Protein AF-A0A2I0U356-F1 (afdb_monomer_lite)

pLDDT: mean 78.55, std 21.88, range [31.77, 98.81]

InterPro domains:
  IPR001841 Zinc finger, RING-type [PF13639] (22-44)
  IPR013083 Zinc finger, RING/FYVE/PHD-type [G3DSA:3.30.40.10] (3-140)
  IPR039209 ORC ubiquitin ligase 1 [PTHR14609] (13-171)

Foldseek 3Di:
DDPDPPPPPPPPLAFWWAFPVGDIDRPVVVVVVCVPAQADPPPRHGADPVGHTGTDPPDPNPPDPPDDPVRVVVVVVVVVVVVVVVVVVVVVVVVVVVVVVVVVVVVVVVVVVVVVDPPVVPPPPDDDDDDDDDDDDDDDPDQDVVNVVVVVVVVVVVVVVVVVVVVVVVVVVVVVVVVPD

Radius of gyration: 41.15 Å; chains: 1; bounding box: 82×73×87 Å

Sequence (181 aa):
MLLGNMHGSTVQVRHPVICVNNHVFCSICIEVWLKNNNQCPACRIPITPENPCKEIIGGTSESDPIFSPTVRKHLRKTRLELLHKEYEDEIESLQKEVEDLRGKNLSLQTQLKSLLDPTASVLSCQNEETSQSANEAGTSGPETPEEWSKKLKAANEMYEKVMDNVEKLKELSNVYGFRKQ

Organism: NCBI:txid1758121

Structure (mmCIF, N/CA/C/O backbone):
data_AF-A0A2I0U356-F1
#
_entry.id   AF-A0A2I0U356-F1
#
loop_
_atom_site.group_PDB
_atom_site.id
_atom_site.type_symbol
_atom_site.label_atom_id
_atom_site.label_alt_id
_atom_site.label_comp_id
_atom_site.label_asym_id
_atom_site.label_entity_id
_atom_site.label_seq_id
_atom_site.pdbx_PDB_ins_code
_atom_site.Cartn_x
_atom_site.Cartn_y
_atom_site.Cartn_z
_atom_site.occupancy
_atom_site.B_iso_or_equiv
_atom_site.auth_seq_id
_atom_site.auth_comp_id
_atom_site.auth_asym_id
_atom_site.auth_atom_id
_atom_site.pdbx_PDB_model_num
ATOM 1 N N . MET A 1 1 ? 26.116 -37.363 9.204 1.00 35.34 1 MET A N 1
ATOM 2 C CA . MET A 1 1 ? 25.499 -36.038 8.990 1.00 35.34 1 MET A CA 1
ATOM 3 C C . MET A 1 1 ? 26.217 -35.380 7.824 1.00 35.34 1 MET A C 1
ATOM 5 O O . MET A 1 1 ? 27.342 -34.939 7.995 1.00 35.34 1 MET A O 1
ATOM 9 N N . LEU A 1 2 ? 25.629 -35.411 6.629 1.00 36.72 2 LEU A N 1
ATOM 10 C CA . LEU A 1 2 ? 26.121 -34.660 5.474 1.00 36.72 2 LEU A CA 1
ATOM 11 C C . LEU A 1 2 ? 25.163 -33.486 5.289 1.00 36.72 2 LEU A C 1
ATOM 13 O O . LEU A 1 2 ? 24.061 -33.663 4.777 1.00 36.72 2 LEU A O 1
ATOM 17 N N . LEU A 1 3 ? 25.547 -32.311 5.786 1.00 38.00 3 LEU A N 1
ATOM 18 C CA . LEU A 1 3 ? 24.847 -31.071 5.471 1.00 38.00 3 LEU A CA 1
ATOM 19 C C . LEU A 1 3 ? 25.219 -30.701 4.033 1.00 38.00 3 LEU A C 1
ATOM 21 O O . LEU A 1 3 ? 26.301 -30.185 3.767 1.00 38.00 3 LEU A O 1
ATOM 25 N N . GLY A 1 4 ? 24.339 -31.055 3.099 1.00 36.62 4 GLY A N 1
ATOM 26 C CA . GLY A 1 4 ? 24.413 -30.609 1.716 1.00 36.62 4 GLY A CA 1
ATOM 27 C C . GLY A 1 4 ? 24.084 -29.122 1.644 1.00 36.62 4 GLY A C 1
ATOM 28 O O . GLY A 1 4 ? 22.970 -28.711 1.964 1.00 36.62 4 GLY A O 1
ATOM 29 N N . ASN A 1 5 ? 25.055 -28.319 1.216 1.00 40.81 5 ASN A N 1
ATOM 30 C CA . ASN A 1 5 ? 24.858 -26.906 0.923 1.00 40.81 5 ASN A CA 1
ATOM 31 C C . ASN A 1 5 ? 23.890 -26.760 -0.258 1.00 40.81 5 ASN A C 1
ATOM 33 O O . ASN A 1 5 ? 24.282 -26.902 -1.418 1.00 40.81 5 ASN A O 1
ATOM 37 N N . MET A 1 6 ? 22.631 -26.442 0.038 1.00 38.31 6 MET A N 1
ATOM 38 C CA . MET A 1 6 ? 21.659 -25.977 -0.946 1.00 38.31 6 MET A CA 1
ATOM 39 C C . MET A 1 6 ? 22.042 -24.562 -1.390 1.00 38.31 6 MET A C 1
ATOM 41 O O . MET A 1 6 ? 21.550 -23.570 -0.859 1.00 38.31 6 MET A O 1
ATOM 45 N N . HIS A 1 7 ? 22.936 -24.458 -2.372 1.00 45.31 7 HIS A N 1
ATOM 46 C CA . HIS A 1 7 ? 23.066 -23.229 -3.146 1.00 45.31 7 HIS A CA 1
ATOM 47 C C . HIS A 1 7 ? 21.827 -23.118 -4.033 1.00 45.31 7 HIS A C 1
ATOM 49 O O . HIS A 1 7 ? 21.778 -23.659 -5.135 1.00 45.31 7 HIS A O 1
ATOM 55 N N . GLY A 1 8 ? 20.803 -22.437 -3.521 1.00 38.94 8 GLY A N 1
ATOM 56 C CA . GLY A 1 8 ? 19.710 -21.931 -4.335 1.00 38.94 8 GLY A CA 1
ATOM 57 C C . GLY A 1 8 ? 20.272 -20.905 -5.311 1.00 38.94 8 GLY A C 1
ATOM 58 O O . GLY A 1 8 ? 20.401 -19.731 -4.979 1.00 38.94 8 GLY A O 1
ATOM 59 N N . SER A 1 9 ? 20.650 -21.348 -6.508 1.00 37.38 9 SER A N 1
ATOM 60 C CA . SER A 1 9 ? 20.903 -20.451 -7.627 1.00 37.38 9 SER A CA 1
ATOM 61 C C . SER A 1 9 ? 19.569 -19.819 -8.008 1.00 37.38 9 SER A C 1
ATOM 63 O O . SER A 1 9 ? 18.782 -20.397 -8.754 1.00 37.38 9 SER A O 1
ATOM 65 N N . THR A 1 10 ? 19.285 -18.637 -7.466 1.00 43.12 10 THR A N 1
ATOM 66 C CA . THR A 1 10 ? 18.275 -17.755 -8.038 1.00 43.12 10 THR A CA 1
ATOM 67 C C . THR A 1 10 ? 18.681 -17.533 -9.491 1.00 43.12 10 THR A C 1
ATOM 69 O O . THR A 1 10 ? 19.743 -16.979 -9.779 1.00 43.12 10 THR A O 1
ATOM 72 N N . VAL A 1 11 ? 17.888 -18.045 -10.435 1.00 49.47 11 VAL A N 1
ATOM 73 C CA . VAL A 1 11 ? 18.079 -17.748 -11.856 1.00 49.47 11 VAL A CA 1
ATOM 74 C C . VAL A 1 11 ? 17.741 -16.272 -12.022 1.00 49.47 11 VAL A C 1
ATOM 76 O O . VAL A 1 11 ? 16.595 -15.889 -12.241 1.00 49.47 11 VAL A O 1
ATOM 79 N N . GLN A 1 12 ? 18.739 -15.420 -11.814 1.00 56.44 12 GLN A N 1
ATOM 80 C CA . GLN A 1 12 ? 18.615 -13.994 -12.028 1.00 56.44 12 GLN A CA 1
ATOM 81 C C . GLN A 1 12 ? 18.498 -13.783 -13.534 1.00 56.44 12 GLN A C 1
ATOM 83 O O . GLN A 1 12 ? 19.462 -13.972 -14.279 1.00 56.44 12 GLN A O 1
ATOM 88 N N . VAL A 1 13 ? 17.301 -13.412 -13.984 1.00 60.53 13 VAL A N 1
ATOM 89 C CA . VAL A 1 13 ? 17.073 -12.971 -15.358 1.00 60.53 13 VAL A CA 1
ATOM 90 C C . VAL A 1 13 ? 17.876 -11.690 -15.563 1.00 60.53 13 VAL A C 1
ATOM 92 O O . VAL A 1 13 ? 17.499 -10.616 -15.097 1.00 60.53 13 VAL A O 1
ATOM 95 N N . ARG A 1 14 ? 19.040 -11.817 -16.202 1.00 66.88 14 ARG A N 1
ATOM 96 C CA . ARG A 1 14 ? 19.865 -10.671 -16.586 1.00 66.88 14 ARG A CA 1
ATOM 97 C C . ARG A 1 14 ? 19.132 -9.922 -17.700 1.00 66.88 14 ARG A C 1
ATOM 99 O O . ARG A 1 14 ? 18.776 -10.542 -18.697 1.00 66.88 14 ARG A O 1
ATOM 106 N N . HIS A 1 15 ? 18.933 -8.617 -17.510 1.00 79.12 15 HIS A N 1
ATOM 107 C CA . HIS A 1 15 ? 18.294 -7.705 -18.470 1.00 79.12 15 HIS A CA 1
ATOM 108 C C . HIS A 1 15 ? 16.895 -8.167 -18.921 1.00 79.12 15 HIS A C 1
ATOM 110 O O . HIS A 1 15 ? 16.721 -8.632 -20.050 1.00 79.12 15 HIS A O 1
ATOM 116 N N . PRO A 1 16 ? 15.881 -8.091 -18.039 1.00 88.44 16 PRO A N 1
ATOM 117 C CA . PRO A 1 16 ? 14.513 -8.387 -18.426 1.00 88.44 16 PRO A CA 1
ATOM 118 C C . PRO A 1 16 ? 13.966 -7.310 -19.371 1.00 88.44 16 PRO A C 1
ATOM 120 O O . PRO A 1 16 ? 14.142 -6.109 -19.153 1.00 88.44 16 PRO A O 1
ATOM 123 N N . VAL A 1 17 ? 13.238 -7.756 -20.386 1.00 91.06 17 VAL A N 1
ATOM 124 C CA . VAL A 1 17 ? 12.519 -6.910 -21.337 1.00 91.06 17 VAL A CA 1
ATOM 125 C C . VAL A 1 17 ? 11.043 -7.287 -21.378 1.00 91.06 17 VAL A C 1
ATOM 127 O O . VAL A 1 17 ? 10.670 -8.426 -21.091 1.00 91.06 17 VAL A O 1
ATOM 130 N N . ILE A 1 18 ? 10.202 -6.328 -21.746 1.00 93.25 18 ILE A N 1
ATOM 131 C CA . ILE A 1 18 ? 8.752 -6.468 -21.857 1.00 93.25 18 ILE A CA 1
ATOM 132 C C . ILE A 1 18 ? 8.291 -6.261 -23.295 1.00 93.25 18 ILE A C 1
ATOM 134 O O . ILE A 1 18 ? 8.727 -5.331 -23.972 1.00 93.25 18 ILE A O 1
ATOM 138 N N . CYS A 1 19 ? 7.385 -7.111 -23.776 1.00 93.81 19 CYS A N 1
ATOM 139 C CA . CYS A 1 19 ? 6.619 -6.803 -24.989 1.00 93.81 19 CYS A CA 1
ATOM 140 C C . CYS A 1 19 ? 5.543 -5.735 -24.705 1.00 93.81 19 CYS A C 1
ATOM 142 O O . CYS A 1 19 ? 5.318 -5.358 -23.555 1.00 93.81 19 CYS A O 1
ATOM 144 N N . VAL A 1 20 ? 4.815 -5.296 -25.736 1.00 92.62 20 VAL A N 1
ATOM 145 C CA . VAL A 1 20 ? 3.713 -4.322 -25.583 1.00 92.62 20 VAL A CA 1
ATOM 146 C C . VAL A 1 20 ? 2.588 -4.735 -24.653 1.00 92.62 20 VAL A C 1
ATOM 148 O O . VAL A 1 20 ? 1.972 -3.872 -24.044 1.00 92.62 20 VAL A O 1
ATOM 151 N N . ASN A 1 21 ? 2.348 -6.038 -24.520 1.00 94.00 21 ASN A N 1
ATOM 152 C CA . ASN A 1 21 ? 1.359 -6.579 -23.590 1.00 94.00 21 ASN A CA 1
ATOM 153 C C . ASN A 1 21 ? 2.008 -7.023 -22.272 1.00 94.00 21 ASN A C 1
ATOM 155 O O . ASN A 1 21 ? 1.533 -7.956 -21.635 1.00 94.00 21 ASN A O 1
ATOM 159 N N . ASN A 1 22 ? 3.144 -6.429 -21.901 1.00 93.62 22 ASN A N 1
ATOM 160 C CA . ASN A 1 22 ? 3.805 -6.605 -20.606 1.00 93.62 22 ASN A CA 1
ATOM 161 C C . ASN A 1 22 ? 4.288 -8.031 -20.268 1.00 93.62 22 ASN A C 1
ATOM 163 O O . ASN A 1 22 ? 4.667 -8.287 -19.129 1.00 93.62 22 ASN A O 1
ATOM 167 N N . HIS A 1 23 ? 4.351 -8.954 -21.234 1.00 93.88 23 HIS A N 1
ATOM 168 C CA . HIS A 1 23 ? 5.024 -10.243 -21.025 1.00 93.88 23 HIS A CA 1
ATOM 169 C C . HIS A 1 23 ? 6.533 -10.037 -20.886 1.00 93.88 23 HIS A C 1
ATOM 171 O O . HIS A 1 23 ? 7.133 -9.370 -21.732 1.00 93.88 23 HIS A O 1
ATOM 177 N N . VAL A 1 24 ? 7.112 -10.621 -19.835 1.00 92.50 24 VAL A N 1
ATOM 178 C CA . VAL A 1 24 ? 8.516 -10.457 -19.440 1.00 92.50 24 VAL A CA 1
ATOM 179 C C . VAL A 1 24 ? 9.368 -11.603 -19.983 1.00 92.50 24 VAL A C 1
ATOM 181 O O . VAL A 1 24 ? 9.016 -12.771 -19.826 1.00 92.50 24 VAL A O 1
ATOM 184 N N . PHE A 1 25 ? 10.523 -11.271 -20.556 1.00 91.75 25 PHE A N 1
ATOM 185 C CA . PHE A 1 25 ? 11.518 -12.226 -21.048 1.00 91.75 25 PHE A CA 1
ATOM 186 C C . PHE A 1 25 ? 12.934 -11.765 -20.685 1.00 91.75 25 PHE A C 1
ATOM 188 O O . PHE A 1 25 ? 13.168 -10.574 -20.502 1.00 91.75 25 PHE A O 1
ATOM 195 N N . CYS A 1 26 ? 13.907 -12.678 -20.635 1.00 90.38 26 CYS A N 1
ATOM 196 C CA . CYS A 1 26 ? 15.322 -12.287 -20.679 1.00 90.38 26 CYS A CA 1
ATOM 197 C C . CYS A 1 26 ? 15.636 -11.681 -22.056 1.00 90.38 26 CYS A C 1
ATOM 199 O O . CYS A 1 26 ? 15.202 -12.260 -23.058 1.00 90.38 26 CYS A O 1
ATOM 201 N N . SER A 1 27 ? 16.445 -10.617 -22.130 1.00 89.56 27 SER A N 1
ATOM 202 C CA . SER A 1 27 ? 16.868 -10.011 -23.406 1.00 89.56 27 SER A CA 1
ATOM 203 C C . SER A 1 27 ? 17.453 -11.048 -24.372 1.00 89.56 27 SER A C 1
ATOM 205 O O . SER A 1 27 ? 16.971 -11.206 -25.488 1.00 89.56 27 SER A O 1
ATOM 207 N N . ILE A 1 28 ? 18.386 -11.873 -23.891 1.00 89.38 28 ILE A N 1
ATOM 208 C CA . ILE A 1 28 ? 19.051 -12.920 -24.683 1.00 89.38 28 ILE A CA 1
ATOM 209 C C . ILE A 1 28 ? 18.037 -13.923 -25.254 1.00 89.38 28 ILE A C 1
ATOM 211 O O . ILE A 1 28 ? 18.114 -14.318 -26.416 1.00 89.38 28 ILE A O 1
ATOM 215 N N . CYS A 1 29 ? 17.076 -14.358 -24.436 1.00 92.12 29 CYS A N 1
ATOM 216 C CA . CYS A 1 29 ? 16.097 -15.360 -24.849 1.00 92.12 29 CYS A CA 1
ATOM 217 C C . CYS A 1 29 ? 15.152 -14.810 -25.918 1.00 92.12 29 CYS A C 1
ATOM 219 O O . CYS A 1 29 ? 14.864 -15.508 -26.891 1.00 92.12 29 CYS A O 1
ATOM 221 N N . ILE A 1 30 ? 14.688 -13.567 -25.754 1.00 93.06 30 ILE A N 1
ATOM 222 C CA . ILE A 1 30 ? 13.812 -12.960 -26.752 1.00 93.06 30 ILE A CA 1
ATOM 223 C C . ILE A 1 30 ? 14.580 -12.624 -28.035 1.00 93.06 30 ILE A C 1
ATOM 225 O O . ILE A 1 30 ? 14.043 -12.831 -29.113 1.00 93.06 30 ILE A O 1
ATOM 229 N N . GLU A 1 31 ? 15.848 -12.216 -27.961 1.00 92.56 31 GLU A N 1
ATOM 230 C CA . GLU A 1 31 ? 16.686 -11.973 -29.142 1.00 92.56 31 GLU A CA 1
ATOM 231 C C . GLU A 1 31 ? 16.877 -13.239 -29.979 1.00 92.56 31 GLU A C 1
ATOM 233 O O . GLU A 1 31 ? 16.731 -13.200 -31.199 1.00 92.56 31 GLU A O 1
ATOM 238 N N . VAL A 1 32 ? 17.168 -14.380 -29.340 1.00 94.88 32 VAL A N 1
ATOM 239 C CA . VAL A 1 32 ? 17.293 -15.672 -30.037 1.00 94.88 32 VAL A CA 1
ATOM 240 C C . VAL A 1 32 ? 15.981 -16.052 -30.719 1.00 94.88 32 VAL A C 1
ATOM 242 O O . VAL A 1 32 ? 16.000 -16.486 -31.868 1.00 94.88 32 VAL A O 1
ATOM 245 N N . TRP A 1 33 ? 14.847 -15.854 -30.045 1.00 95.44 33 TRP A N 1
ATOM 246 C CA . TRP A 1 33 ? 13.526 -16.099 -30.622 1.00 95.44 33 TRP A CA 1
ATOM 247 C C . TRP A 1 33 ? 13.245 -15.197 -31.832 1.00 95.44 33 TRP A C 1
ATOM 249 O O . TRP A 1 33 ? 12.781 -15.674 -32.874 1.00 95.44 33 TRP A O 1
ATOM 259 N N . LEU A 1 34 ? 13.586 -13.911 -31.711 1.00 94.12 34 LEU A N 1
ATOM 260 C CA . LEU A 1 34 ? 13.317 -12.891 -32.720 1.00 94.12 34 LEU A CA 1
ATOM 261 C C . LEU A 1 34 ? 14.108 -13.071 -34.024 1.00 94.12 34 LEU A C 1
ATOM 263 O O . LEU A 1 34 ? 13.726 -12.509 -35.047 1.00 94.12 34 LEU A O 1
ATOM 267 N N . LYS A 1 35 ? 15.157 -13.907 -34.032 1.00 95.00 35 LYS A N 1
ATOM 268 C CA . LYS A 1 35 ? 15.897 -14.271 -35.256 1.00 95.00 35 LYS A CA 1
ATOM 269 C C . LYS A 1 35 ? 15.049 -15.032 -36.272 1.00 95.00 35 LYS A C 1
ATOM 271 O O . LYS A 1 35 ? 15.296 -14.927 -37.469 1.00 95.00 35 LYS A O 1
ATOM 276 N N . ASN A 1 36 ? 14.081 -15.814 -35.800 1.00 96.44 36 ASN A N 1
ATOM 277 C CA . ASN A 1 36 ? 13.288 -16.713 -36.640 1.00 96.44 36 ASN A CA 1
ATOM 278 C C . ASN A 1 36 ? 11.785 -16.416 -36.583 1.00 96.44 36 ASN A C 1
ATOM 280 O O . ASN A 1 36 ? 11.038 -16.930 -37.409 1.00 96.44 36 ASN A O 1
ATOM 284 N N . ASN A 1 37 ? 11.337 -15.603 -35.626 1.00 95.50 37 ASN A N 1
ATOM 285 C CA . ASN A 1 37 ? 9.933 -15.269 -35.423 1.00 95.50 37 ASN A CA 1
ATOM 286 C C . ASN A 1 37 ? 9.815 -13.793 -35.062 1.00 95.50 37 ASN A C 1
ATOM 288 O O . ASN A 1 37 ? 10.448 -13.351 -34.124 1.00 95.50 37 ASN A O 1
ATOM 292 N N . ASN A 1 38 ? 8.948 -13.028 -35.712 1.00 94.62 38 ASN A N 1
ATOM 293 C CA . ASN A 1 38 ? 8.758 -11.607 -35.394 1.00 94.62 38 ASN A CA 1
ATOM 294 C C . ASN A 1 38 ? 7.573 -11.354 -34.447 1.00 94.62 38 ASN A C 1
ATOM 296 O O . ASN A 1 38 ? 6.964 -10.292 -34.496 1.00 94.62 38 ASN A O 1
ATOM 300 N N . GLN A 1 39 ? 7.197 -12.330 -33.619 1.00 96.06 39 GLN A N 1
ATOM 301 C CA . GLN A 1 39 ? 6.020 -12.257 -32.750 1.00 96.06 39 GLN A CA 1
ATOM 302 C C . GLN A 1 39 ? 6.389 -12.560 -31.305 1.00 96.06 39 GLN A C 1
ATOM 304 O O . GLN A 1 39 ? 7.2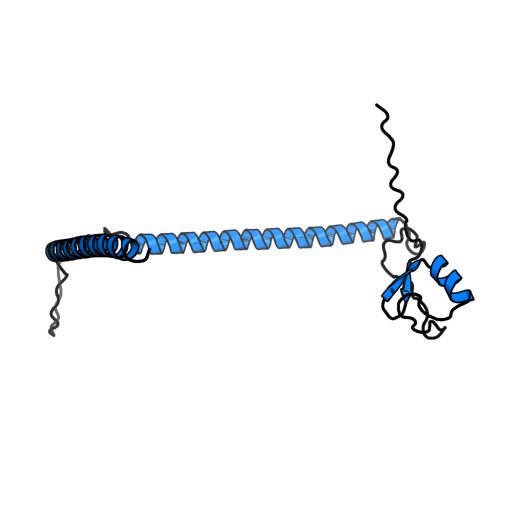69 -13.375 -31.038 1.00 96.06 39 GLN A O 1
ATOM 309 N N . CYS A 1 40 ? 5.671 -11.958 -30.362 1.00 96.12 40 CYS A N 1
ATOM 310 C CA . CYS A 1 40 ? 5.795 -12.302 -28.953 1.00 96.12 40 CYS A CA 1
ATOM 311 C C . CYS A 1 40 ? 5.482 -13.798 -28.719 1.00 96.12 40 CYS A C 1
ATOM 313 O O . CYS A 1 40 ? 4.415 -14.251 -29.141 1.00 96.12 40 CYS A O 1
ATOM 315 N N . PRO A 1 41 ? 6.330 -14.554 -27.991 1.00 96.19 41 PRO A N 1
ATOM 316 C CA . PRO A 1 41 ? 6.073 -15.963 -27.677 1.00 96.19 41 PRO A CA 1
ATOM 317 C C . PRO A 1 41 ? 4.748 -16.216 -26.944 1.00 96.19 41 PRO A C 1
ATOM 319 O O . PRO A 1 41 ? 4.155 -17.280 -27.094 1.00 96.19 41 PRO A O 1
ATOM 322 N N . ALA A 1 42 ? 4.286 -15.244 -26.149 1.00 96.44 42 ALA A N 1
ATOM 323 C CA . ALA A 1 42 ? 3.074 -15.367 -25.345 1.00 96.44 42 ALA A CA 1
ATOM 324 C C . ALA A 1 42 ? 1.827 -14.867 -26.090 1.00 96.44 42 ALA A C 1
ATOM 326 O O . ALA A 1 42 ? 0.892 -15.627 -26.321 1.00 96.44 42 ALA A O 1
ATOM 327 N N . CYS A 1 43 ? 1.808 -13.593 -26.498 1.00 96.19 43 CYS A N 1
ATOM 328 C CA . CYS A 1 43 ? 0.614 -12.984 -27.096 1.00 96.19 43 CYS A CA 1
ATOM 329 C C . CYS A 1 43 ? 0.583 -12.984 -28.625 1.00 96.19 43 CYS A C 1
ATOM 331 O O . CYS A 1 43 ? -0.399 -12.520 -29.195 1.00 96.19 43 CYS A O 1
ATOM 333 N N . ARG A 1 44 ? 1.640 -13.460 -29.294 1.00 95.38 44 ARG A N 1
ATOM 334 C CA . ARG A 1 44 ? 1.763 -13.512 -30.763 1.00 95.38 44 ARG A CA 1
ATOM 335 C C . ARG A 1 44 ? 1.644 -12.162 -31.485 1.00 95.38 44 ARG A C 1
ATOM 337 O O . ARG A 1 44 ? 1.606 -12.116 -32.709 1.00 95.38 44 ARG A O 1
ATOM 344 N N . ILE A 1 45 ? 1.635 -11.051 -30.750 1.00 95.00 45 ILE A N 1
ATOM 345 C CA . ILE A 1 45 ? 1.653 -9.710 -31.340 1.00 95.00 45 ILE A CA 1
ATOM 346 C C . ILE A 1 45 ? 3.002 -9.480 -32.033 1.00 95.00 45 ILE A C 1
ATOM 348 O O . ILE A 1 45 ? 4.032 -9.846 -31.452 1.00 95.00 45 ILE A O 1
ATOM 352 N N . PRO A 1 46 ? 3.018 -8.865 -33.230 1.00 95.00 46 PRO A N 1
ATOM 353 C CA . PRO A 1 46 ? 4.251 -8.511 -33.917 1.00 95.00 46 PRO A CA 1
ATOM 354 C C . PRO A 1 46 ? 5.166 -7.612 -33.073 1.00 95.00 46 PRO A C 1
ATOM 356 O O . PRO A 1 46 ? 4.735 -6.602 -32.513 1.00 95.00 46 PRO A O 1
ATOM 359 N N . ILE A 1 47 ? 6.441 -7.980 -33.013 1.00 94.88 47 ILE A N 1
ATOM 360 C CA . ILE A 1 47 ? 7.530 -7.174 -32.465 1.00 94.88 47 ILE A CA 1
ATOM 361 C C . ILE A 1 47 ? 8.269 -6.583 -33.669 1.00 94.88 47 ILE A C 1
ATOM 363 O O . ILE A 1 47 ? 8.875 -7.317 -34.450 1.00 94.88 47 ILE A O 1
ATOM 367 N N . THR A 1 48 ? 8.175 -5.265 -33.842 1.00 91.94 48 THR A N 1
ATOM 368 C CA . THR A 1 48 ? 8.762 -4.522 -34.974 1.00 91.94 48 THR A CA 1
ATOM 369 C C . THR A 1 48 ? 9.670 -3.401 -34.458 1.00 91.94 48 THR A C 1
ATOM 371 O O . THR A 1 48 ? 9.647 -3.117 -33.261 1.00 91.94 48 THR A O 1
ATOM 374 N N . PRO A 1 49 ? 10.480 -2.739 -35.304 1.00 87.25 49 PRO A N 1
ATOM 375 C CA . PRO A 1 49 ? 11.282 -1.588 -34.877 1.00 87.25 49 PRO A CA 1
ATOM 376 C C . PRO A 1 49 ? 10.448 -0.434 -34.303 1.00 87.25 49 PRO A C 1
ATOM 378 O O .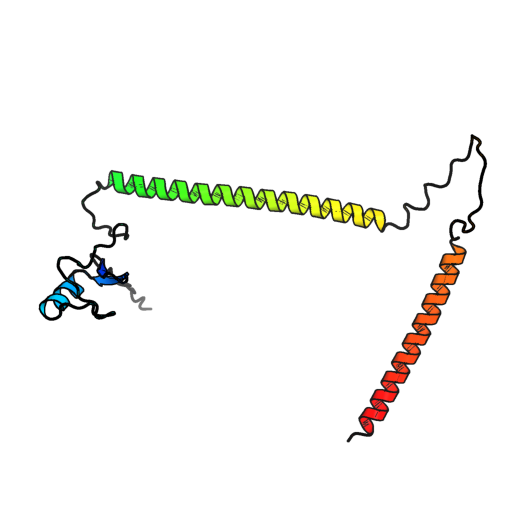 PRO A 1 49 ? 10.885 0.248 -33.381 1.00 87.25 49 PRO A O 1
ATOM 381 N N . GLU A 1 50 ? 9.229 -0.243 -34.807 1.00 88.69 50 GLU A N 1
ATOM 382 C CA . GLU A 1 50 ? 8.252 0.728 -34.297 1.00 88.69 50 GLU A CA 1
ATOM 383 C C . GLU A 1 50 ? 7.638 0.259 -32.972 1.00 88.69 50 GLU A C 1
ATOM 385 O O . GLU A 1 50 ? 7.119 1.064 -32.199 1.00 88.69 50 GLU A O 1
ATOM 390 N N . ASN A 1 51 ? 7.709 -1.048 -32.710 1.00 87.88 51 ASN A N 1
ATOM 391 C CA . ASN A 1 51 ? 7.120 -1.700 -31.558 1.00 87.88 51 ASN A CA 1
ATOM 392 C C . ASN A 1 51 ? 8.052 -2.733 -30.882 1.00 87.88 51 ASN A C 1
ATOM 394 O O . ASN A 1 51 ? 7.743 -3.934 -30.869 1.00 87.88 51 ASN A O 1
ATOM 398 N N . PRO A 1 52 ? 9.209 -2.303 -30.344 1.00 91.19 52 PRO A N 1
ATOM 399 C CA . PRO A 1 52 ? 10.221 -3.215 -29.826 1.00 91.19 52 PRO A CA 1
ATOM 400 C C . PRO A 1 52 ? 9.893 -3.694 -28.406 1.00 91.19 52 PRO A C 1
ATOM 402 O O . PRO A 1 52 ? 9.125 -3.069 -27.668 1.00 91.19 52 PRO A O 1
ATOM 405 N N . CYS A 1 53 ? 10.539 -4.784 -27.983 1.00 92.44 53 CYS A N 1
ATOM 406 C CA . CYS A 1 53 ? 10.615 -5.120 -26.563 1.00 92.44 53 CYS A CA 1
ATOM 407 C C . CYS A 1 53 ? 11.399 -4.032 -25.812 1.00 92.44 53 CYS A C 1
ATOM 409 O O . CYS A 1 53 ? 12.463 -3.613 -26.262 1.00 92.44 53 CYS A O 1
ATOM 411 N N . LYS A 1 54 ? 10.875 -3.576 -24.672 1.00 91.56 54 LYS A N 1
ATOM 412 C CA . LYS A 1 54 ? 11.450 -2.482 -23.875 1.00 91.56 54 LYS A CA 1
ATOM 413 C C . LYS A 1 54 ? 12.111 -3.024 -22.620 1.00 91.56 54 LYS A C 1
ATOM 415 O O . LYS A 1 54 ? 11.587 -3.950 -22.010 1.00 91.56 54 LYS A O 1
ATOM 420 N N . GLU A 1 55 ? 13.222 -2.437 -22.206 1.00 87.81 55 GLU A N 1
ATOM 421 C CA . GLU A 1 55 ? 13.842 -2.763 -20.921 1.00 87.81 55 GLU A CA 1
ATOM 422 C C . GLU A 1 55 ? 12.942 -2.339 -19.751 1.00 87.81 55 GLU A C 1
ATOM 424 O O . GLU A 1 55 ? 12.251 -1.317 -19.813 1.00 87.81 55 GLU A O 1
ATOM 429 N N . ILE A 1 56 ? 12.937 -3.128 -18.672 1.00 83.25 56 ILE A N 1
ATOM 430 C CA . ILE A 1 56 ? 12.214 -2.769 -17.446 1.00 83.25 56 ILE A CA 1
ATOM 431 C C . ILE A 1 56 ? 13.040 -1.743 -16.663 1.00 83.25 56 ILE A C 1
ATOM 433 O O . ILE A 1 56 ? 13.915 -2.098 -15.872 1.00 83.25 56 ILE A O 1
ATOM 437 N N . ILE A 1 57 ? 12.731 -0.462 -16.863 1.00 67.38 57 ILE A N 1
ATOM 438 C CA . ILE A 1 57 ? 13.330 0.644 -16.107 1.00 67.38 57 ILE A CA 1
ATOM 439 C C . ILE A 1 57 ? 12.887 0.535 -14.640 1.00 67.38 57 ILE A C 1
ATOM 441 O O . ILE A 1 57 ? 11.694 0.536 -14.341 1.00 67.38 57 ILE A O 1
ATOM 445 N N . GLY A 1 58 ? 13.848 0.432 -13.718 1.00 58.72 58 GLY A N 1
ATOM 446 C CA . GLY A 1 58 ? 13.581 0.353 -12.275 1.00 58.72 58 GLY A CA 1
ATOM 447 C C . GLY A 1 58 ? 13.431 -1.063 -11.711 1.00 58.72 58 GLY A C 1
ATOM 448 O O . GLY A 1 58 ? 13.227 -1.216 -10.504 1.00 58.72 58 GLY A O 1
ATOM 449 N N . GLY A 1 59 ? 13.586 -2.106 -12.536 1.00 55.97 59 GLY A N 1
ATOM 450 C CA . GLY A 1 59 ? 13.878 -3.443 -12.022 1.00 55.97 59 GLY A CA 1
ATOM 451 C C . GLY A 1 59 ? 15.209 -3.410 -11.272 1.00 55.97 59 GLY A C 1
ATOM 452 O O . GLY A 1 59 ? 16.114 -2.680 -11.663 1.00 55.97 59 GLY A O 1
ATOM 453 N N . THR A 1 60 ? 15.352 -4.169 -10.186 1.00 50.25 60 THR A N 1
ATOM 454 C CA . THR A 1 60 ? 16.571 -4.262 -9.357 1.00 50.25 60 THR A CA 1
ATOM 455 C C . THR A 1 60 ? 17.728 -4.960 -10.089 1.00 50.25 60 THR A C 1
ATOM 457 O O . THR A 1 60 ? 18.318 -5.927 -9.605 1.00 50.25 60 THR A O 1
ATOM 460 N N . SER A 1 61 ? 18.035 -4.506 -11.299 1.00 53.00 61 SER A N 1
ATOM 461 C CA . SER A 1 61 ? 19.265 -4.792 -11.998 1.00 53.00 61 SER A CA 1
ATOM 462 C C . SER A 1 61 ? 20.361 -4.093 -11.193 1.00 53.00 61 SER A C 1
ATOM 464 O O . SER A 1 61 ? 20.536 -2.877 -11.201 1.00 53.00 61 SER A O 1
ATOM 466 N N . GLU A 1 62 ? 21.128 -4.886 -10.448 1.00 54.38 62 GLU A N 1
ATOM 467 C CA . GLU A 1 62 ? 22.396 -4.433 -9.871 1.00 54.38 62 GLU A CA 1
ATOM 468 C C . GLU A 1 62 ? 23.399 -4.016 -10.973 1.00 54.38 62 GLU A C 1
ATOM 470 O O . GLU A 1 62 ? 24.488 -3.526 -10.675 1.00 54.38 62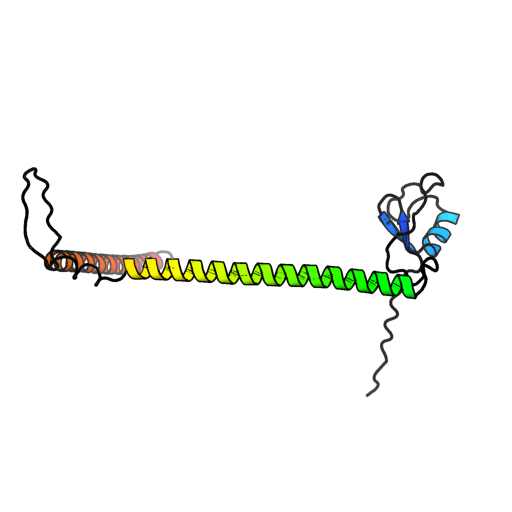 GLU A O 1
ATOM 475 N N . SER A 1 63 ? 23.032 -4.176 -12.245 1.00 54.09 63 SER A N 1
ATOM 476 C CA . SER A 1 63 ? 23.869 -4.059 -13.427 1.00 54.09 63 SER A CA 1
ATOM 477 C C . SER A 1 63 ? 23.798 -2.727 -14.171 1.00 54.09 63 SER A C 1
ATOM 479 O O . SER A 1 63 ? 24.498 -2.639 -15.164 1.00 54.09 63 SER A O 1
ATOM 481 N N . ASP A 1 64 ? 23.062 -1.697 -13.730 1.00 51.38 64 ASP A N 1
ATOM 482 C CA . ASP A 1 64 ? 23.094 -0.394 -14.430 1.00 51.38 64 ASP A CA 1
ATOM 483 C C . ASP A 1 64 ? 24.379 0.395 -14.109 1.00 51.38 64 ASP A C 1
ATOM 485 O O . ASP A 1 64 ? 24.478 0.986 -13.026 1.00 51.38 64 ASP A O 1
ATOM 489 N N . PRO A 1 65 ? 25.367 0.495 -15.021 1.00 57.19 65 PRO A N 1
ATOM 490 C CA . PRO A 1 65 ? 26.604 1.236 -14.764 1.00 57.19 65 PRO A CA 1
ATOM 491 C C . PRO A 1 65 ? 26.392 2.763 -14.772 1.00 57.19 65 PRO A C 1
ATOM 493 O O . PRO A 1 65 ? 27.341 3.517 -14.582 1.00 57.19 65 PRO A O 1
ATOM 496 N N . ILE A 1 66 ? 25.153 3.222 -14.992 1.00 62.62 66 ILE A N 1
ATOM 497 C CA . ILE A 1 66 ? 24.773 4.630 -15.175 1.00 62.62 66 ILE A CA 1
ATOM 498 C C . ILE A 1 66 ? 24.947 5.439 -13.882 1.00 62.62 66 ILE A C 1
ATOM 500 O O . ILE A 1 66 ? 25.285 6.620 -13.926 1.00 62.62 66 ILE A O 1
ATOM 504 N N . PHE A 1 67 ? 24.758 4.812 -12.719 1.00 62.91 67 PHE A N 1
ATOM 505 C CA . PHE A 1 67 ? 24.881 5.488 -11.431 1.00 62.91 67 PHE A CA 1
ATOM 506 C C . PHE A 1 67 ? 26.115 5.018 -10.678 1.00 62.91 67 PHE A C 1
ATOM 508 O O . PHE A 1 67 ? 26.327 3.817 -10.494 1.00 62.91 67 PHE A O 1
ATOM 515 N N . SER A 1 68 ? 26.894 5.978 -10.171 1.00 80.00 68 SER A N 1
ATOM 516 C CA . SER A 1 68 ? 28.018 5.660 -9.297 1.00 80.00 68 SER A CA 1
ATOM 517 C C . SER A 1 68 ? 27.532 4.876 -8.064 1.00 80.00 68 SER A C 1
ATOM 519 O O . SER A 1 68 ? 26.404 5.089 -7.593 1.00 80.00 68 SER A O 1
ATOM 521 N N . PRO A 1 69 ? 28.368 3.990 -7.492 1.00 82.06 69 PRO A N 1
ATOM 522 C CA . PRO A 1 69 ? 28.006 3.217 -6.302 1.00 82.06 69 PRO A CA 1
ATOM 523 C C . PRO A 1 69 ? 27.500 4.091 -5.144 1.00 82.06 69 PRO A C 1
ATOM 525 O O . PRO A 1 69 ? 26.581 3.708 -4.420 1.00 82.06 69 PRO A O 1
ATOM 528 N N . THR A 1 70 ? 28.056 5.297 -5.003 1.00 86.62 70 THR A N 1
ATOM 529 C CA . THR A 1 70 ? 27.662 6.279 -3.987 1.00 86.62 70 THR A CA 1
ATOM 530 C C . THR A 1 70 ? 26.253 6.815 -4.219 1.00 86.62 70 THR A C 1
ATOM 532 O O . THR A 1 70 ? 25.457 6.838 -3.280 1.00 86.62 70 THR A O 1
ATOM 535 N N . VAL A 1 71 ? 25.912 7.194 -5.457 1.00 86.50 71 VAL A N 1
ATOM 536 C CA . VAL A 1 71 ? 24.562 7.674 -5.801 1.00 86.50 71 VAL A CA 1
ATOM 537 C C . VAL A 1 71 ? 23.540 6.566 -5.574 1.00 86.50 71 VAL A C 1
ATOM 539 O O . VAL A 1 71 ? 22.512 6.794 -4.944 1.00 86.50 71 VAL A O 1
ATOM 542 N N . ARG A 1 72 ? 23.851 5.331 -5.978 1.00 82.81 72 ARG A N 1
ATOM 543 C CA . ARG A 1 72 ? 22.965 4.183 -5.750 1.00 82.81 72 ARG A CA 1
ATOM 544 C C . ARG A 1 72 ? 22.744 3.905 -4.261 1.00 82.81 72 ARG A C 1
ATOM 546 O O . ARG A 1 72 ? 21.611 3.666 -3.843 1.00 82.81 72 ARG A O 1
ATOM 553 N N . LYS A 1 73 ? 23.807 3.960 -3.451 1.00 87.50 73 LYS A N 1
ATOM 554 C CA . LYS A 1 73 ? 23.717 3.831 -1.989 1.00 87.50 73 LYS A CA 1
ATOM 555 C C . LYS A 1 73 ? 22.834 4.925 -1.392 1.00 87.50 73 LYS A C 1
ATOM 557 O O . LYS A 1 73 ? 22.009 4.621 -0.536 1.00 87.50 73 LYS A O 1
ATOM 562 N N . HIS A 1 74 ? 22.990 6.165 -1.852 1.00 92.19 74 HIS A N 1
ATOM 563 C CA . HIS A 1 74 ? 22.182 7.288 -1.389 1.00 92.19 74 HIS A CA 1
ATOM 564 C C . HIS A 1 74 ? 20.703 7.093 -1.734 1.00 92.19 74 HIS A C 1
ATOM 566 O O . HIS A 1 74 ? 19.881 7.126 -0.832 1.00 92.19 74 HIS A O 1
ATOM 572 N N . LEU A 1 75 ? 20.374 6.750 -2.984 1.00 90.62 75 LEU A N 1
ATOM 573 C CA . LEU A 1 75 ? 18.991 6.491 -3.406 1.00 90.62 75 LEU A CA 1
ATOM 574 C C . LEU A 1 75 ? 18.330 5.364 -2.603 1.00 90.62 75 LEU A C 1
ATOM 576 O O . LEU A 1 75 ? 17.180 5.493 -2.189 1.00 90.62 75 LEU A O 1
ATOM 580 N N . ARG A 1 76 ? 19.054 4.266 -2.340 1.00 91.31 76 ARG A N 1
ATOM 581 C CA . ARG A 1 76 ? 18.556 3.176 -1.482 1.00 91.31 76 ARG A CA 1
ATOM 582 C C . ARG A 1 76 ? 18.288 3.656 -0.062 1.00 91.31 76 ARG A C 1
ATOM 584 O O . ARG A 1 76 ? 17.239 3.339 0.485 1.00 91.31 76 ARG A O 1
ATOM 591 N N . LYS A 1 77 ? 19.223 4.414 0.514 1.00 94.44 77 LYS A N 1
ATOM 592 C CA . LYS A 1 77 ? 19.090 4.973 1.859 1.00 94.44 77 LYS A CA 1
ATOM 593 C C . LYS A 1 77 ? 17.885 5.913 1.940 1.00 94.44 77 LYS A C 1
ATOM 595 O O . LYS A 1 77 ? 17.024 5.684 2.774 1.00 94.44 77 LYS A O 1
ATOM 600 N N . THR A 1 78 ? 17.769 6.872 1.024 1.00 96.25 78 THR A N 1
ATOM 601 C CA . THR A 1 78 ? 16.636 7.805 0.962 1.00 96.25 78 THR A CA 1
ATOM 602 C C . THR A 1 78 ? 15.308 7.074 0.798 1.00 96.25 78 THR A C 1
ATOM 604 O O . THR A 1 78 ? 14.352 7.383 1.497 1.00 96.25 78 THR A O 1
ATOM 607 N N . ARG A 1 79 ? 15.238 6.063 -0.081 1.00 96.69 79 ARG A N 1
ATOM 608 C CA . ARG A 1 79 ? 14.026 5.248 -0.244 1.00 96.69 79 ARG A CA 1
ATOM 609 C C . ARG A 1 79 ? 13.633 4.544 1.056 1.00 96.69 79 ARG A C 1
ATOM 611 O O . ARG A 1 79 ? 12.454 4.506 1.382 1.00 96.69 79 ARG A O 1
ATOM 618 N N . LEU A 1 80 ? 14.603 3.972 1.768 1.00 97.19 80 LEU A N 1
ATOM 619 C CA . LEU A 1 80 ? 14.358 3.297 3.043 1.00 97.19 80 LEU A CA 1
ATOM 620 C C . LEU A 1 80 ? 13.920 4.281 4.131 1.00 97.19 80 LEU A C 1
ATOM 622 O O . LEU A 1 80 ? 13.005 3.963 4.874 1.00 97.19 80 LEU A O 1
ATOM 626 N N . GLU A 1 81 ? 14.532 5.462 4.201 1.00 97.56 81 GLU A N 1
ATOM 627 C CA . GLU A 1 81 ? 14.167 6.510 5.163 1.00 97.56 81 GLU A CA 1
ATOM 628 C C . GLU A 1 81 ? 12.743 7.025 4.936 1.00 97.56 81 GLU A C 1
ATOM 630 O O . GLU A 1 81 ? 11.998 7.183 5.897 1.00 97.56 81 GLU A O 1
ATOM 635 N N . LEU A 1 82 ? 12.344 7.237 3.677 1.00 98.19 82 LEU A N 1
ATOM 636 C CA . LEU A 1 82 ? 10.977 7.644 3.342 1.00 98.19 82 LEU A CA 1
ATOM 637 C C . LEU A 1 82 ? 9.959 6.573 3.732 1.00 98.19 82 LEU A C 1
ATOM 639 O O . LEU A 1 82 ? 9.009 6.879 4.439 1.00 98.19 82 LEU A O 1
ATOM 643 N N . LEU A 1 83 ? 10.198 5.317 3.338 1.00 98.25 83 LEU A N 1
ATOM 644 C CA . LEU A 1 83 ? 9.319 4.203 3.702 1.00 98.25 83 LEU A CA 1
ATOM 645 C C . LEU A 1 83 ? 9.225 4.025 5.218 1.00 98.25 83 LEU A C 1
ATOM 647 O O . LEU A 1 83 ? 8.144 3.796 5.744 1.00 98.25 83 LEU A O 1
ATOM 651 N N . HIS A 1 84 ? 10.355 4.119 5.921 1.00 98.31 84 HIS A N 1
ATOM 652 C CA . HIS A 1 84 ? 10.382 4.021 7.376 1.00 98.31 84 HIS A CA 1
ATOM 653 C C . HIS A 1 84 ? 9.515 5.100 8.010 1.00 98.31 84 HIS A C 1
ATOM 655 O O . HIS A 1 84 ? 8.659 4.780 8.824 1.00 98.31 84 HIS A O 1
ATOM 661 N N . LYS A 1 85 ? 9.687 6.351 7.574 1.00 98.44 85 LYS A N 1
ATOM 662 C CA . LYS A 1 85 ? 8.894 7.473 8.061 1.00 98.44 85 LYS A CA 1
ATOM 663 C C . LYS A 1 85 ? 7.401 7.287 7.784 1.00 98.44 85 LYS A C 1
ATOM 665 O O . LYS A 1 85 ? 6.604 7.481 8.686 1.00 98.44 85 LYS A O 1
ATOM 670 N N . GLU A 1 86 ? 7.026 6.884 6.571 1.00 98.38 86 GLU A N 1
ATOM 671 C CA . GLU A 1 86 ? 5.621 6.621 6.221 1.00 98.38 86 GLU A CA 1
ATOM 672 C C . GLU A 1 86 ? 4.995 5.563 7.143 1.00 98.38 86 GLU A C 1
ATOM 674 O O . GLU A 1 86 ? 3.865 5.729 7.595 1.00 98.38 86 GLU A O 1
ATOM 679 N N . TYR A 1 87 ? 5.734 4.494 7.460 1.00 98.62 87 TYR A N 1
ATOM 680 C CA . TYR A 1 87 ? 5.266 3.481 8.404 1.00 98.62 87 TYR A CA 1
ATOM 681 C C . TYR A 1 87 ? 5.215 3.984 9.848 1.00 98.62 87 TYR A C 1
ATOM 683 O O . TYR A 1 87 ? 4.272 3.643 10.557 1.00 98.62 87 TYR A O 1
ATOM 691 N N . GLU A 1 88 ? 6.203 4.759 10.298 1.00 98.69 88 GLU A N 1
ATOM 692 C CA . GLU A 1 88 ? 6.195 5.359 11.637 1.00 98.69 88 GLU A CA 1
ATOM 693 C C . GLU A 1 88 ? 4.999 6.303 11.813 1.00 98.69 88 GLU A C 1
ATOM 695 O O . GLU A 1 88 ? 4.240 6.136 12.767 1.00 98.69 88 GLU A O 1
ATOM 700 N N . ASP A 1 89 ? 4.768 7.202 10.852 1.00 98.69 89 ASP A N 1
ATOM 701 C CA . ASP A 1 89 ? 3.650 8.152 10.857 1.00 98.69 89 ASP A CA 1
ATOM 702 C C . ASP A 1 89 ? 2.290 7.411 10.907 1.00 98.69 89 ASP A C 1
ATOM 704 O O . ASP A 1 89 ? 1.390 7.783 11.667 1.00 98.69 89 ASP A O 1
ATOM 708 N N . GLU A 1 90 ? 2.133 6.327 10.137 1.00 98.69 90 GLU A N 1
ATOM 709 C CA . GLU A 1 90 ? 0.916 5.499 10.140 1.00 98.69 90 GLU A CA 1
ATOM 710 C C . GLU A 1 90 ? 0.717 4.777 11.481 1.00 98.69 90 GLU A C 1
ATOM 712 O O . GLU A 1 90 ? -0.397 4.728 12.005 1.00 98.69 90 GLU A O 1
ATOM 717 N N . ILE A 1 91 ? 1.788 4.243 12.077 1.00 98.81 91 ILE A N 1
ATOM 718 C CA . ILE A 1 91 ? 1.726 3.597 13.395 1.00 98.81 91 ILE A CA 1
ATOM 719 C C . ILE A 1 91 ? 1.272 4.600 14.457 1.00 98.81 91 ILE A C 1
ATOM 721 O O . ILE A 1 91 ? 0.379 4.276 15.243 1.00 98.81 91 ILE A O 1
ATOM 725 N N . GLU A 1 92 ? 1.846 5.803 14.482 1.00 98.81 92 GLU A N 1
ATOM 726 C CA . GLU A 1 92 ? 1.458 6.851 15.432 1.00 98.81 92 GLU A CA 1
ATOM 727 C C . GLU A 1 92 ? -0.007 7.265 15.245 1.00 98.81 92 GLU A C 1
ATOM 729 O O . GLU A 1 92 ? -0.758 7.374 16.219 1.00 98.81 92 GLU A O 1
ATOM 734 N N . SER A 1 93 ? -0.441 7.434 13.993 1.00 98.81 93 SER A N 1
ATOM 735 C CA . SER A 1 93 ? -1.829 7.756 13.652 1.00 98.81 93 SER A 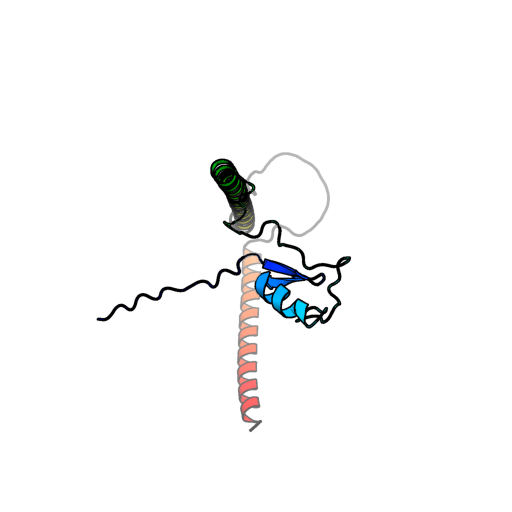CA 1
ATOM 736 C C . SER A 1 93 ? -2.803 6.688 14.162 1.00 98.81 93 SER A C 1
ATOM 738 O O . SER A 1 93 ? -3.762 7.003 14.874 1.00 98.81 93 SER A O 1
ATOM 740 N N . LEU A 1 94 ? -2.520 5.411 13.887 1.00 98.81 94 LEU A N 1
ATOM 741 C CA . LEU A 1 94 ? -3.345 4.284 14.329 1.00 98.81 94 LEU A CA 1
ATOM 742 C C . LEU A 1 94 ? -3.371 4.149 15.856 1.00 98.81 94 LEU A C 1
ATOM 744 O O . LEU A 1 94 ? -4.419 3.873 16.441 1.00 98.81 94 LEU A O 1
ATOM 748 N N . GLN A 1 95 ? -2.236 4.350 16.527 1.00 98.75 95 GLN A N 1
ATOM 749 C CA . GLN A 1 95 ? -2.168 4.317 17.990 1.00 98.75 95 GLN A CA 1
ATOM 750 C C . GLN A 1 95 ? -3.036 5.407 18.619 1.00 98.75 95 GLN A C 1
ATOM 752 O O . GLN A 1 95 ? -3.789 5.120 19.555 1.00 98.75 95 GLN A O 1
ATOM 757 N N . LYS A 1 96 ? -2.988 6.626 18.072 1.00 98.75 96 LYS A N 1
ATOM 758 C CA . LYS A 1 96 ? -3.830 7.741 18.508 1.00 98.75 96 LYS A CA 1
ATOM 759 C C . LYS A 1 96 ? -5.314 7.452 18.294 1.00 98.75 96 LYS A C 1
ATOM 761 O O . LYS A 1 96 ? -6.115 7.676 19.197 1.00 98.75 96 LYS A O 1
ATOM 766 N N . GLU A 1 97 ? -5.690 6.906 17.138 1.00 98.75 97 GLU A N 1
ATOM 767 C CA . GLU A 1 97 ? -7.082 6.533 16.871 1.00 98.75 97 GLU A CA 1
ATOM 768 C C . GLU A 1 97 ? -7.585 5.479 17.868 1.00 98.75 97 GLU A C 1
ATOM 770 O O . GLU A 1 97 ? -8.691 5.593 18.400 1.00 98.75 97 GLU A O 1
ATOM 775 N N . VAL A 1 98 ? -6.763 4.474 18.181 1.00 98.75 98 VAL A N 1
ATOM 776 C CA . VAL A 1 98 ? -7.096 3.456 19.186 1.00 98.75 98 VAL A CA 1
ATOM 777 C C . VAL A 1 98 ? -7.281 4.075 20.570 1.00 98.75 98 VAL A C 1
ATOM 779 O O . VAL A 1 98 ? -8.215 3.694 21.280 1.00 98.75 98 VAL A O 1
ATOM 782 N N . GLU A 1 99 ? -6.420 5.008 20.974 1.00 98.75 99 GLU A N 1
ATOM 783 C CA . GLU A 1 99 ? -6.553 5.725 22.246 1.00 98.75 99 GLU A CA 1
ATOM 784 C C . GLU A 1 99 ? -7.851 6.544 22.298 1.00 98.75 99 GLU A C 1
ATOM 786 O O . GLU A 1 99 ? -8.640 6.386 23.236 1.00 98.75 99 GLU A O 1
ATOM 791 N N . ASP A 1 100 ? -8.139 7.319 21.252 1.00 98.75 100 ASP A N 1
ATOM 792 C CA . ASP A 1 100 ? -9.359 8.121 21.135 1.00 98.75 100 ASP A CA 1
ATOM 793 C C . ASP A 1 100 ? -10.621 7.248 21.181 1.00 98.75 100 ASP A C 1
ATOM 795 O O . ASP A 1 100 ? -11.591 7.557 21.884 1.00 98.75 100 ASP A O 1
ATOM 799 N N . LEU A 1 101 ? -10.628 6.134 20.443 1.00 98.69 101 LEU A N 1
ATOM 800 C CA . LEU A 1 101 ? -11.742 5.187 20.425 1.00 98.69 101 LEU A CA 1
ATOM 801 C C . LEU A 1 101 ? -11.935 4.520 21.786 1.00 98.69 101 LEU A C 1
ATOM 803 O O . LEU A 1 101 ? -13.074 4.389 22.238 1.00 98.69 101 LEU A O 1
ATOM 807 N N . ARG A 1 102 ? -10.854 4.138 22.474 1.00 98.50 102 ARG A N 1
ATOM 808 C CA . ARG A 1 102 ? -10.922 3.592 23.838 1.00 98.50 102 ARG A CA 1
ATOM 809 C C . ARG A 1 102 ? -11.472 4.617 24.825 1.00 98.50 102 ARG A C 1
ATOM 811 O O . ARG A 1 102 ? -12.337 4.261 25.623 1.00 98.50 102 ARG A O 1
ATOM 818 N N . GLY A 1 103 ? -11.042 5.875 24.737 1.00 98.38 103 GLY A N 1
ATOM 819 C CA . GLY A 1 103 ? -11.556 6.967 25.566 1.00 98.38 103 GLY A CA 1
ATOM 820 C C . GLY A 1 103 ? -13.055 7.199 25.362 1.00 98.38 103 GLY A C 1
ATOM 821 O O . GLY A 1 103 ? -13.822 7.239 26.327 1.00 98.38 103 GLY A O 1
ATOM 822 N N . LYS A 1 104 ? -13.505 7.258 24.102 1.00 98.44 104 LYS A N 1
ATOM 823 C CA . LYS A 1 104 ? -14.934 7.357 23.757 1.00 98.44 104 LYS A CA 1
ATOM 824 C C . LYS A 1 104 ? -15.722 6.157 24.272 1.00 98.44 104 LYS A C 1
ATOM 826 O O . LYS A 1 104 ? -16.788 6.336 24.853 1.00 98.44 104 LYS A O 1
ATOM 831 N N . ASN A 1 105 ? -15.194 4.947 24.093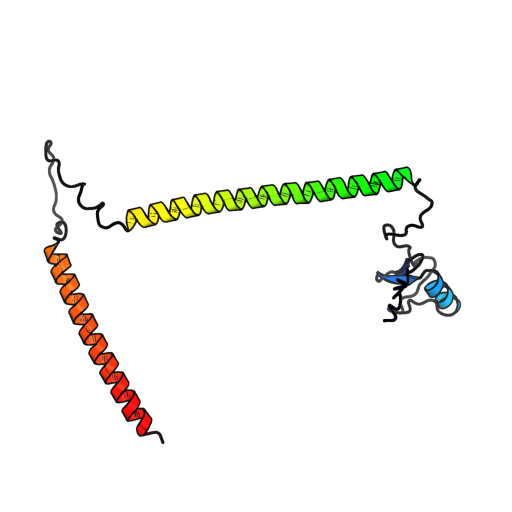 1.00 98.19 105 ASN A N 1
ATOM 832 C CA . ASN A 1 105 ? -15.846 3.726 24.553 1.00 98.19 105 ASN A CA 1
ATOM 833 C C . ASN A 1 105 ? -16.016 3.731 26.079 1.00 98.19 105 ASN A C 1
ATOM 835 O O . ASN A 1 105 ? -17.118 3.499 26.564 1.00 98.19 105 ASN A O 1
ATOM 839 N N . LEU A 1 106 ? -14.972 4.094 26.829 1.00 98.12 106 LEU A N 1
ATOM 840 C CA . LEU A 1 106 ? -15.029 4.201 28.287 1.00 98.12 106 LEU A CA 1
ATOM 841 C C . LEU A 1 106 ? -16.034 5.266 28.753 1.00 98.12 106 LEU A C 1
ATOM 843 O O . LEU A 1 106 ? -16.787 5.034 29.701 1.00 98.12 106 LEU A O 1
ATOM 847 N N . SER A 1 107 ? -16.079 6.420 28.080 1.00 97.75 107 SER A N 1
ATOM 848 C CA . SER A 1 107 ? -17.056 7.473 28.379 1.00 97.75 107 SER A CA 1
ATOM 849 C C . SER A 1 107 ? -18.488 6.983 28.163 1.00 97.75 107 SER A C 1
ATOM 851 O O . SER A 1 107 ? -19.322 7.110 29.059 1.00 97.75 107 SER A O 1
ATOM 853 N N . LEU A 1 108 ? -18.759 6.349 27.019 1.00 97.38 108 LEU A N 1
ATOM 854 C CA . LEU A 1 108 ? -20.070 5.779 26.710 1.00 97.38 108 LEU A CA 1
ATOM 855 C C . LEU A 1 108 ? -20.452 4.663 27.688 1.00 97.38 108 LEU A C 1
ATOM 857 O O . LEU A 1 108 ? -21.585 4.638 28.159 1.00 97.38 108 LEU A O 1
ATOM 861 N N . GLN A 1 109 ? -19.516 3.785 28.055 1.00 96.94 109 GLN A N 1
ATOM 862 C CA . GLN A 1 109 ? -19.745 2.759 29.075 1.00 96.94 109 GLN A CA 1
ATOM 863 C C . GLN A 1 109 ? -20.088 3.373 30.435 1.00 96.94 109 GLN A C 1
ATOM 865 O O . GLN A 1 109 ? -20.997 2.898 31.109 1.00 96.94 109 GLN A O 1
ATOM 870 N N . THR A 1 110 ? -19.395 4.442 30.834 1.00 95.75 110 THR A N 1
ATOM 871 C CA . THR A 1 110 ? -19.659 5.143 32.099 1.00 95.75 110 THR A CA 1
ATOM 872 C C . THR A 1 110 ? -21.039 5.801 32.090 1.00 95.75 110 THR A C 1
ATOM 874 O O . THR A 1 110 ? -21.782 5.669 33.061 1.00 95.75 110 THR A O 1
ATOM 877 N N . GLN A 1 111 ? -21.415 6.456 30.987 1.00 96.38 111 GLN A N 1
ATOM 878 C CA . GLN A 1 111 ? -22.749 7.041 30.818 1.00 96.38 111 GLN A CA 1
ATOM 879 C C . GLN A 1 111 ? -23.840 5.968 30.874 1.00 96.38 111 GLN A C 1
ATOM 881 O O . GLN A 1 111 ? -24.810 6.117 31.612 1.00 96.38 111 GLN A O 1
ATOM 886 N N . LEU A 1 112 ? -23.654 4.859 30.155 1.00 95.00 112 LEU A N 1
ATOM 887 C CA . LEU A 1 112 ? -24.595 3.742 30.146 1.00 95.00 112 LEU A CA 1
ATOM 888 C C . LEU A 1 112 ? -24.746 3.136 31.547 1.00 95.00 112 LEU A C 1
ATOM 890 O O . LEU A 1 112 ? -25.861 2.896 31.996 1.00 95.00 112 LEU A O 1
ATOM 894 N N . LYS A 1 113 ? -23.633 2.948 32.264 1.00 93.94 113 LYS A N 1
ATOM 895 C CA . LYS A 1 113 ? -23.627 2.427 33.634 1.00 93.94 113 LYS A CA 1
ATOM 896 C C . LYS A 1 113 ? -24.336 3.364 34.614 1.00 93.94 113 LYS A C 1
ATOM 898 O O . LYS A 1 113 ? -25.101 2.879 35.433 1.00 93.94 113 LYS A O 1
ATOM 903 N N . SER A 1 114 ? -24.126 4.675 34.495 1.00 91.38 114 SER A N 1
ATOM 904 C CA . SER A 1 114 ? -24.826 5.690 35.295 1.00 91.38 114 SER A CA 1
ATOM 905 C C . SER A 1 114 ? -26.346 5.634 35.093 1.00 91.38 114 SER A C 1
ATOM 907 O O . SER A 1 114 ? -27.100 5.655 36.059 1.00 91.38 114 SER A O 1
ATOM 909 N N . LEU A 1 115 ? -26.805 5.485 33.843 1.00 88.25 115 LEU A N 1
ATOM 910 C CA . LEU A 1 115 ? -28.233 5.358 33.520 1.00 88.25 115 LEU A CA 1
ATOM 911 C C . LEU A 1 115 ? -28.854 4.036 33.999 1.00 88.25 115 LEU A C 1
ATOM 913 O O . LEU A 1 115 ? -30.067 3.961 34.180 1.00 88.25 115 LEU A O 1
ATOM 917 N N . LEU A 1 116 ? -28.038 2.995 34.172 1.00 84.81 116 LEU A N 1
ATOM 918 C CA . LEU A 1 116 ? -28.457 1.666 34.621 1.00 84.81 116 LEU A CA 1
ATOM 919 C C . LEU A 1 116 ? -28.360 1.482 36.144 1.00 84.81 116 LEU A C 1
ATOM 921 O O . LEU A 1 116 ? -28.825 0.454 36.635 1.00 84.81 116 LEU A O 1
ATOM 925 N N . ASP A 1 117 ? -27.767 2.427 36.884 1.00 73.56 117 ASP A N 1
ATOM 926 C CA . ASP A 1 117 ? -27.595 2.311 38.335 1.00 73.56 117 ASP A CA 1
ATOM 927 C C . ASP A 1 117 ? -28.934 2.605 39.056 1.00 73.56 117 ASP A C 1
ATOM 929 O O . ASP A 1 117 ? -29.413 3.746 39.033 1.00 73.56 117 ASP A O 1
ATOM 933 N N . PRO A 1 118 ? -29.571 1.619 39.725 1.00 60.19 118 PRO A N 1
ATOM 934 C CA . PRO A 1 118 ? -30.914 1.772 40.307 1.00 60.19 118 PRO A CA 1
ATOM 935 C C . PRO A 1 118 ? -30.994 2.770 41.476 1.00 60.19 118 PRO A C 1
ATOM 937 O O . PRO A 1 118 ? -32.078 3.122 41.937 1.00 60.19 118 PRO A O 1
ATOM 940 N N . THR A 1 119 ? -29.850 3.213 41.993 1.00 56.34 119 THR A N 1
ATOM 941 C CA . THR A 1 119 ? -29.713 4.025 43.209 1.00 56.34 119 THR A CA 1
ATOM 94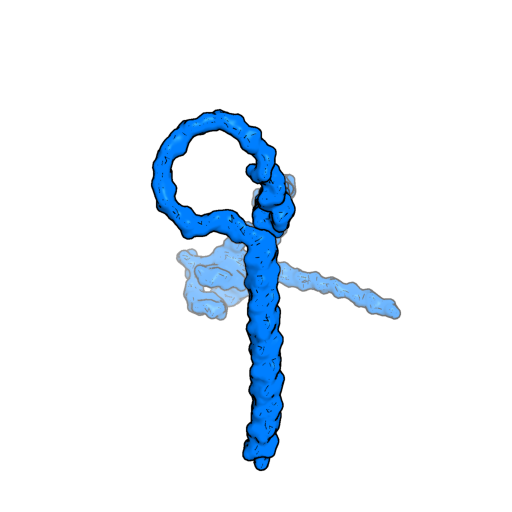2 C C . THR A 1 119 ? -29.631 5.530 42.956 1.00 56.34 119 THR A C 1
ATOM 944 O O . THR A 1 119 ? -29.794 6.301 43.902 1.00 56.34 119 THR A O 1
ATOM 947 N N . ALA A 1 120 ? -29.479 5.988 41.708 1.00 53.19 120 ALA A N 1
ATOM 948 C CA . ALA A 1 120 ? -29.507 7.421 41.387 1.00 53.19 120 ALA A CA 1
ATOM 949 C C . ALA A 1 120 ? -30.919 8.041 41.485 1.00 53.19 120 ALA A C 1
ATOM 951 O O . ALA A 1 120 ? -31.054 9.256 41.611 1.00 53.19 120 ALA A O 1
ATOM 952 N N . SER A 1 121 ? -31.975 7.218 41.511 1.00 46.06 121 SER A N 1
ATOM 953 C CA . SER A 1 121 ? -33.362 7.689 41.636 1.00 46.06 121 SER A CA 1
ATOM 954 C C . SER A 1 121 ? -33.824 7.951 43.080 1.00 46.06 121 SER A C 1
ATOM 956 O O . SER A 1 121 ? -34.936 8.439 43.267 1.00 46.06 121 SER A O 1
ATOM 958 N N . VAL A 1 122 ? -33.019 7.645 44.109 1.00 45.62 122 VAL A N 1
ATOM 959 C CA . VAL A 1 122 ? -33.467 7.718 45.523 1.00 45.62 122 VAL A CA 1
ATOM 960 C C . VAL A 1 122 ? -32.998 8.992 46.244 1.00 45.62 122 VAL A C 1
ATOM 962 O O . VAL A 1 122 ? -33.478 9.296 47.330 1.00 45.62 122 VAL A O 1
ATOM 965 N N . LEU A 1 123 ? -32.111 9.793 45.645 1.00 47.94 123 LEU A N 1
ATOM 966 C CA . LEU A 1 123 ? -31.513 10.963 46.313 1.00 47.94 123 LEU A CA 1
ATOM 967 C C . LEU A 1 123 ? -31.983 12.331 45.794 1.00 47.94 123 LEU A C 1
ATOM 969 O O . LEU A 1 123 ? -31.539 13.347 46.318 1.00 47.94 123 LEU A O 1
ATOM 973 N N . SER A 1 124 ? -32.905 12.393 44.826 1.00 43.47 124 SER A N 1
ATOM 974 C CA . SER A 1 124 ? -33.412 13.681 44.312 1.00 43.47 124 SER A CA 1
ATOM 975 C C . SER A 1 124 ? -34.740 14.148 44.931 1.00 43.47 124 SER A C 1
ATOM 977 O O . SER A 1 124 ? -35.270 15.174 44.509 1.00 43.47 124 SER A O 1
ATOM 979 N N . CYS A 1 125 ? -35.289 13.441 45.926 1.00 37.06 125 CYS A N 1
ATOM 980 C CA . CYS A 1 125 ? -36.595 13.766 46.516 1.00 37.06 125 CYS A CA 1
ATOM 981 C C . CYS A 1 125 ? -36.530 13.983 48.033 1.00 37.06 125 CYS A C 1
ATOM 983 O O . CYS A 1 125 ? -37.320 13.397 48.761 1.00 37.06 125 CYS A O 1
ATOM 985 N N . GLN A 1 126 ? -35.601 14.810 48.517 1.00 45.41 126 GLN A N 1
ATOM 986 C CA . GLN A 1 126 ? -35.746 15.508 49.801 1.00 45.41 126 GLN A CA 1
ATOM 987 C C . GLN A 1 126 ? -35.095 16.887 49.680 1.00 45.41 126 GLN A C 1
ATOM 989 O O . GLN A 1 126 ? -33.883 17.014 49.806 1.00 45.41 126 GLN A O 1
ATOM 994 N N . ASN A 1 127 ? -35.905 17.888 49.341 1.00 31.77 127 ASN A N 1
ATOM 995 C CA . ASN A 1 127 ? -35.814 19.250 49.869 1.00 31.77 127 ASN A CA 1
ATOM 996 C C . ASN A 1 127 ? -37.055 20.029 49.400 1.00 31.77 127 ASN A C 1
ATOM 998 O O . ASN A 1 127 ? -37.042 20.732 48.394 1.00 31.77 127 ASN A O 1
ATOM 1002 N N . GLU A 1 128 ? -38.137 19.843 50.156 1.00 41.31 128 GLU A N 1
ATOM 1003 C CA . GLU A 1 128 ? -39.124 20.886 50.472 1.00 41.31 128 GLU A CA 1
ATOM 1004 C C . GLU A 1 128 ? -38.335 22.130 50.965 1.00 41.31 128 GLU A C 1
ATOM 1006 O O . GLU A 1 128 ? -37.354 21.974 51.688 1.00 41.31 128 GLU A O 1
ATOM 1011 N N . GLU A 1 129 ? -38.589 23.391 50.611 1.00 36.50 129 GLU A N 1
ATOM 1012 C CA . GLU A 1 129 ? -39.861 24.088 50.433 1.00 36.50 129 GLU A CA 1
ATOM 1013 C C . GLU A 1 129 ? -39.592 25.503 49.859 1.00 36.50 129 GLU A C 1
ATOM 1015 O O . GLU A 1 129 ? -38.524 26.076 50.086 1.00 36.50 129 GLU A O 1
ATOM 1020 N N . THR A 1 130 ? -40.631 26.119 49.274 1.00 35.12 130 THR A N 1
ATOM 1021 C CA . THR A 1 130 ? -40.844 27.577 49.056 1.00 35.12 130 THR A CA 1
ATOM 1022 C C . THR A 1 130 ? -40.758 28.074 47.607 1.00 35.12 130 THR A C 1
ATOM 1024 O O . THR A 1 130 ? -39.771 28.676 47.191 1.00 35.12 130 THR A O 1
ATOM 1027 N N . SER A 1 131 ? -41.867 27.957 46.862 1.00 40.69 131 SER A N 1
ATOM 1028 C CA . SER A 1 131 ? -42.702 29.113 46.447 1.00 40.69 131 SER A CA 1
ATOM 1029 C C . SER A 1 131 ? -43.647 28.760 45.290 1.00 40.69 131 SER A C 1
ATOM 1031 O O . SER A 1 131 ? -43.203 28.469 44.189 1.00 40.69 131 SER A O 1
ATOM 1033 N N . GLN A 1 132 ? -44.951 28.841 45.575 1.00 42.44 132 GLN A N 1
ATOM 1034 C CA . GLN A 1 132 ? -46.042 29.336 44.717 1.00 42.44 132 GLN A CA 1
ATOM 1035 C C . GLN A 1 132 ? -45.936 29.139 43.190 1.00 42.44 132 GLN A C 1
ATOM 1037 O O . GLN A 1 132 ? -45.185 29.844 42.528 1.00 42.44 132 GLN A O 1
ATOM 1042 N N . SER A 1 133 ? -46.850 28.356 42.607 1.00 36.81 133 SER A N 1
ATOM 1043 C CA . SER A 1 133 ? -47.766 28.844 41.556 1.00 36.81 133 SER A CA 1
ATOM 1044 C C . SER A 1 133 ? -48.711 27.733 41.094 1.00 36.81 133 SER A C 1
ATOM 1046 O O . SER A 1 133 ? -48.353 26.562 41.042 1.00 36.81 133 SER A O 1
ATOM 1048 N N . ALA A 1 134 ? -49.937 28.139 40.788 1.00 45.06 134 ALA A N 1
ATOM 1049 C CA . ALA A 1 134 ? -51.079 27.322 40.425 1.00 45.06 134 ALA A CA 1
ATOM 1050 C C . ALA A 1 134 ? -50.939 26.562 39.091 1.00 45.06 134 ALA A C 1
ATOM 1052 O O . ALA A 1 134 ? -50.210 26.984 38.194 1.00 45.06 134 ALA A O 1
ATOM 1053 N N . ASN A 1 135 ? -51.820 25.560 38.978 1.00 37.38 135 ASN A N 1
ATOM 1054 C CA . ASN A 1 135 ? -52.555 25.095 37.797 1.00 37.38 135 ASN A CA 1
ATOM 1055 C C . ASN A 1 135 ? -52.205 23.740 37.138 1.00 37.38 135 ASN A C 1
ATOM 1057 O O . ASN A 1 135 ? -51.127 23.524 36.599 1.00 37.38 135 ASN A O 1
ATOM 1061 N N . GLU A 1 136 ? -53.281 22.943 37.080 1.00 37.75 136 GLU A N 1
ATOM 1062 C CA . GLU A 1 136 ? -53.680 21.903 36.124 1.00 37.75 136 GLU A CA 1
ATOM 1063 C C . GLU A 1 136 ? -53.309 20.423 36.323 1.00 37.75 136 GLU A C 1
ATOM 1065 O O . GLU A 1 136 ? -52.199 20.017 36.652 1.00 37.75 136 GLU A O 1
ATOM 1070 N N . ALA A 1 137 ? -54.357 19.624 36.114 1.00 46.09 137 ALA A N 1
ATOM 1071 C CA . ALA A 1 137 ? -54.520 18.206 36.376 1.00 46.09 137 ALA A CA 1
ATOM 1072 C C . ALA A 1 137 ? -53.735 17.291 35.422 1.00 46.09 137 ALA A C 1
ATOM 1074 O O . ALA A 1 137 ? -53.652 17.531 34.220 1.00 46.09 137 ALA A O 1
ATOM 1075 N N . GLY A 1 138 ? -53.261 16.161 35.957 1.00 39.41 138 GLY A N 1
ATOM 1076 C CA . GLY A 1 138 ? -52.640 15.088 35.181 1.00 39.41 138 GLY A CA 1
ATOM 1077 C C . GLY A 1 138 ? -52.160 13.942 36.067 1.00 39.41 138 GLY A C 1
ATOM 1078 O O . GLY A 1 138 ? -50.993 13.862 36.424 1.00 39.41 138 GLY A O 1
ATOM 1079 N N . THR A 1 139 ? -53.092 13.078 36.462 1.00 48.72 139 THR A N 1
ATOM 1080 C CA . THR A 1 139 ? -52.898 11.884 37.292 1.00 48.72 139 THR A CA 1
ATOM 1081 C C . THR A 1 139 ? -51.914 10.876 36.684 1.00 48.72 139 THR A C 1
ATOM 1083 O O . THR A 1 139 ? -52.267 10.151 35.762 1.00 48.72 139 THR A O 1
ATOM 1086 N N . SER A 1 140 ? -50.729 10.756 37.280 1.00 48.12 140 SER A N 1
ATOM 1087 C CA . SER A 1 140 ? -50.101 9.481 37.668 1.00 48.12 140 SER A CA 1
ATOM 1088 C C . SER A 1 140 ? -48.888 9.821 38.532 1.00 48.12 140 SER A C 1
ATOM 1090 O O . SER A 1 140 ? -47.866 10.281 38.024 1.00 48.12 140 SER A O 1
ATOM 1092 N N . GLY A 1 141 ? -49.043 9.691 39.850 1.00 53.44 141 GLY A N 1
ATOM 1093 C CA . GLY A 1 141 ? -47.963 9.954 40.798 1.00 53.44 141 GLY A CA 1
ATOM 1094 C C . GLY A 1 141 ? -46.776 9.000 40.603 1.00 53.44 141 GLY A C 1
ATOM 1095 O O . GLY A 1 141 ? -46.897 8.009 39.882 1.00 53.44 141 GLY A O 1
ATOM 1096 N N . PRO A 1 142 ? -45.628 9.292 41.234 1.00 52.53 142 PRO A N 1
ATOM 1097 C CA . PRO A 1 142 ? -44.447 8.440 41.174 1.00 52.53 142 PRO A CA 1
ATOM 1098 C C . PRO A 1 142 ? -44.804 7.033 41.663 1.00 52.53 142 PRO A C 1
ATOM 1100 O O . PRO A 1 142 ? -45.189 6.845 42.816 1.00 52.53 142 PRO A O 1
ATOM 1103 N N . GLU A 1 143 ? -44.723 6.070 40.747 1.00 63.72 143 GLU A N 1
ATOM 1104 C CA . GLU A 1 143 ? -45.125 4.686 40.972 1.00 63.72 143 GLU A CA 1
ATOM 1105 C C . GLU A 1 143 ? -44.340 4.105 42.152 1.00 63.72 143 GLU A C 1
ATOM 1107 O O . GLU A 1 143 ? -43.105 4.063 42.160 1.00 63.72 143 GLU A O 1
ATOM 1112 N N . THR A 1 144 ? -45.071 3.739 43.199 1.00 78.19 144 THR A N 1
ATOM 1113 C CA . THR A 1 144 ? -44.498 3.434 44.510 1.00 78.19 144 THR A CA 1
ATOM 1114 C C . THR A 1 144 ? -43.708 2.118 44.468 1.00 78.19 144 THR A C 1
ATOM 1116 O O . THR A 1 144 ? -44.024 1.226 43.676 1.00 78.19 144 THR A O 1
ATOM 1119 N N . PRO A 1 145 ? -42.700 1.913 45.340 1.00 77.38 145 PRO A N 1
ATOM 1120 C CA . PRO A 1 145 ? -41.961 0.644 45.419 1.00 77.38 145 PRO A CA 1
ATOM 1121 C C . PRO A 1 145 ? -42.870 -0.585 45.592 1.00 77.38 145 PRO A C 1
ATOM 1123 O O . PRO A 1 145 ? -42.543 -1.692 45.163 1.00 77.38 145 PRO A O 1
ATOM 1126 N N . GLU A 1 146 ? -44.044 -0.386 46.191 1.00 85.62 146 GLU A N 1
ATOM 1127 C CA . GLU A 1 146 ? -45.051 -1.423 46.369 1.00 85.62 146 GLU A CA 1
ATOM 1128 C C . GLU A 1 146 ? -45.792 -1.780 45.069 1.00 85.62 146 GLU A C 1
ATOM 1130 O O . GLU A 1 146 ? -46.112 -2.950 44.850 1.00 85.62 146 GLU A O 1
ATOM 1135 N N . GLU A 1 147 ? -46.007 -0.825 44.161 1.00 85.06 147 GLU A N 1
ATOM 1136 C CA . GLU A 1 147 ? -46.524 -1.096 42.813 1.00 85.06 147 GLU A CA 1
ATOM 1137 C C . GLU A 1 147 ? -45.510 -1.860 41.962 1.00 85.06 147 GLU A C 1
ATOM 1139 O O . GLU A 1 147 ? -45.887 -2.822 41.294 1.00 85.06 147 GLU A O 1
ATOM 1144 N N . TRP A 1 148 ? -44.220 -1.527 42.051 1.00 86.06 148 TRP A N 1
ATOM 1145 C CA . TRP A 1 148 ? -43.157 -2.297 41.396 1.00 86.06 148 TRP A CA 1
ATOM 1146 C C . TRP A 1 148 ? -43.055 -3.721 41.932 1.00 86.06 148 TRP A C 1
ATOM 1148 O O . TRP A 1 148 ? -42.933 -4.660 41.148 1.00 86.06 148 TRP A O 1
ATOM 1158 N N . SER A 1 149 ? -43.182 -3.905 43.247 1.00 91.50 149 SER A N 1
ATOM 1159 C CA . SER A 1 149 ? -43.243 -5.234 43.863 1.00 91.50 149 SER A CA 1
ATOM 1160 C C . SER A 1 149 ? -44.445 -6.039 43.352 1.00 91.50 149 SER A C 1
ATOM 1162 O O . SER A 1 149 ? -44.301 -7.198 42.955 1.00 91.50 149 SER A O 1
ATOM 1164 N N . LYS A 1 150 ? -45.627 -5.411 43.256 1.00 94.31 150 LYS A N 1
ATOM 1165 C CA . LYS A 1 150 ? -46.834 -6.033 42.683 1.00 94.31 150 LYS A CA 1
ATOM 1166 C C . LYS A 1 150 ? -46.652 -6.389 41.204 1.00 94.31 150 LYS A C 1
ATOM 1168 O O . LYS A 1 150 ? -47.004 -7.499 40.809 1.00 94.31 150 LYS A O 1
ATOM 1173 N N . LYS A 1 151 ? -46.070 -5.497 40.397 1.00 95.00 151 LYS A N 1
ATOM 1174 C CA . LYS A 1 151 ? -45.778 -5.740 38.974 1.00 95.00 151 LYS A CA 1
ATOM 1175 C C . LYS A 1 151 ? -44.745 -6.843 38.775 1.00 95.00 151 LYS A C 1
ATOM 1177 O O . LYS A 1 151 ? -44.941 -7.699 37.919 1.00 95.00 151 LYS A O 1
ATOM 1182 N N . LEU A 1 152 ? -43.684 -6.863 39.581 1.00 93.31 152 LEU A N 1
ATOM 1183 C CA . LEU A 1 152 ? -42.656 -7.902 39.546 1.00 93.31 152 LEU A CA 1
ATOM 1184 C C . LEU A 1 152 ? -43.248 -9.266 39.906 1.00 93.31 152 LEU A C 1
ATOM 1186 O O . LEU A 1 152 ? -42.994 -10.252 39.219 1.00 93.31 152 LEU A O 1
ATOM 1190 N N . LYS A 1 153 ? -44.096 -9.315 40.939 1.00 95.31 153 LYS A N 1
ATOM 1191 C CA . LYS A 1 153 ? -44.822 -10.530 41.307 1.00 95.31 153 LYS A CA 1
ATOM 1192 C C . LYS A 1 153 ? -45.713 -11.018 40.161 1.00 95.31 153 LYS A C 1
ATOM 1194 O O . LYS A 1 153 ? -45.654 -12.194 39.819 1.00 95.31 153 LYS A O 1
ATOM 1199 N N . ALA A 1 154 ? -46.470 -10.123 39.524 1.00 95.94 154 ALA A N 1
ATOM 1200 C CA . ALA A 1 154 ? -47.306 -10.468 38.375 1.00 95.94 154 ALA A CA 1
ATOM 1201 C C . ALA A 1 154 ? -46.481 -10.969 37.173 1.00 95.94 154 ALA A C 1
ATOM 1203 O O . ALA A 1 154 ? -46.857 -11.951 36.537 1.00 95.94 154 ALA A O 1
ATOM 1204 N N . ALA A 1 155 ? -45.337 -10.342 36.887 1.00 94.06 155 ALA A N 1
ATOM 1205 C CA . ALA A 1 155 ? -44.436 -10.762 35.816 1.00 94.06 155 ALA A CA 1
ATOM 1206 C C . ALA A 1 155 ? -43.834 -12.154 36.080 1.00 94.06 155 ALA A C 1
ATOM 1208 O O . ALA A 1 155 ? -43.817 -12.986 35.174 1.00 94.06 155 ALA A O 1
ATOM 1209 N N . ASN A 1 156 ? -43.423 -12.441 37.320 1.00 93.19 156 ASN A N 1
ATOM 1210 C CA . ASN A 1 156 ? -42.950 -13.772 37.709 1.00 93.19 156 ASN A CA 1
ATOM 1211 C C . ASN A 1 156 ? -44.063 -14.823 37.608 1.00 93.19 156 ASN A C 1
ATOM 1213 O O . ASN A 1 156 ? -43.843 -15.889 37.044 1.00 93.19 156 ASN A O 1
ATOM 1217 N N . GLU A 1 157 ? -45.279 -14.523 38.072 1.00 96.56 157 GLU A N 1
ATOM 1218 C CA . GLU A 1 157 ? -46.424 -15.434 37.927 1.00 96.56 157 GLU A CA 1
ATOM 1219 C C . GLU A 1 157 ? -46.754 -15.729 36.455 1.00 96.56 157 GLU A C 1
ATOM 1221 O O . GLU A 1 157 ? -47.178 -16.836 36.115 1.00 96.56 157 GLU A O 1
ATOM 1226 N N . MET A 1 158 ? -46.572 -14.753 35.563 1.00 95.06 158 MET A N 1
ATOM 1227 C CA . MET A 1 158 ? -46.722 -14.958 34.122 1.00 95.06 158 MET A CA 1
ATOM 1228 C C . MET A 1 158 ? -45.592 -15.808 33.538 1.00 95.06 158 MET A C 1
ATOM 1230 O O . MET A 1 158 ? -45.870 -16.671 32.706 1.00 95.06 158 MET A O 1
ATOM 1234 N N . TYR A 1 159 ? -44.349 -15.592 33.969 1.00 95.44 159 TYR A N 1
ATOM 1235 C CA . TYR A 1 159 ? -43.198 -16.385 33.541 1.00 95.44 159 TYR A CA 1
ATOM 1236 C C . TYR A 1 159 ? -43.367 -17.865 33.903 1.00 95.44 159 TYR A C 1
ATOM 1238 O O . TYR A 1 159 ? -43.249 -18.711 33.019 1.00 95.44 159 TYR A O 1
ATOM 1246 N N . GLU A 1 160 ? -43.751 -18.177 35.144 1.00 96.25 160 GLU A N 1
ATOM 1247 C CA . GLU A 1 160 ? -43.992 -19.563 35.576 1.00 96.25 160 GLU A CA 1
ATOM 1248 C C . GLU A 1 160 ? -45.073 -20.244 34.723 1.00 96.25 160 GLU A C 1
ATOM 1250 O O . GLU A 1 160 ? -44.877 -21.345 34.217 1.00 96.25 160 GLU A O 1
ATOM 1255 N N . LYS A 1 161 ? -46.179 -19.545 34.427 1.00 96.00 161 LYS A N 1
ATOM 1256 C CA . LYS A 1 161 ? -47.228 -20.074 33.534 1.00 96.00 161 LYS A CA 1
ATOM 1257 C C . LYS A 1 161 ? -46.723 -20.338 32.115 1.00 96.00 161 LYS A C 1
ATOM 1259 O O . LYS A 1 161 ? -47.185 -21.272 31.460 1.00 96.00 161 LYS A O 1
ATOM 1264 N N . VAL A 1 162 ? -45.827 -19.497 31.598 1.00 95.81 162 VAL A N 1
ATOM 1265 C CA . VAL A 1 162 ? -45.213 -19.715 30.281 1.00 95.81 162 VAL A CA 1
ATOM 1266 C C . VAL A 1 162 ? -44.297 -20.933 30.326 1.00 95.81 162 VAL A C 1
ATOM 1268 O O . VAL A 1 162 ? -44.362 -21.748 29.409 1.00 95.81 162 VAL A O 1
ATOM 1271 N N . MET A 1 163 ? -43.515 -21.102 31.391 1.00 94.44 163 MET A N 1
ATOM 1272 C CA . MET A 1 163 ? -42.656 -22.272 31.577 1.00 94.44 163 MET A CA 1
ATOM 1273 C C . MET A 1 163 ? -43.467 -23.571 31.656 1.00 94.44 163 MET A C 1
ATOM 1275 O O . MET A 1 163 ? -43.164 -24.506 30.914 1.00 94.44 163 MET A O 1
ATOM 1279 N N . ASP A 1 164 ? -44.567 -23.592 32.414 1.00 95.62 164 ASP A N 1
ATOM 1280 C CA . ASP A 1 164 ? -45.503 -24.725 32.462 1.00 95.62 164 ASP A CA 1
ATOM 1281 C C . ASP A 1 164 ? -46.068 -25.068 31.073 1.00 95.62 164 ASP A C 1
ATOM 1283 O O . ASP A 1 164 ? -46.205 -26.234 30.693 1.00 95.62 164 ASP A O 1
ATOM 1287 N N . ASN A 1 165 ? -46.421 -24.048 30.285 1.00 93.19 165 ASN A N 1
ATOM 1288 C CA . ASN A 1 165 ? -46.936 -24.245 28.931 1.00 93.19 165 ASN A CA 1
ATOM 1289 C C . ASN A 1 165 ? -45.852 -24.763 27.975 1.00 93.19 165 ASN A C 1
ATOM 1291 O O . ASN A 1 165 ? -46.143 -25.607 27.128 1.00 93.19 165 ASN A O 1
ATOM 1295 N N . VAL A 1 166 ? -44.611 -24.290 28.107 1.00 94.00 166 VAL A N 1
ATOM 1296 C CA . VAL A 1 166 ? -43.462 -24.780 27.332 1.00 94.00 166 VAL A CA 1
ATOM 1297 C C . VAL A 1 166 ? -43.175 -26.245 27.661 1.00 94.00 166 VAL A C 1
ATOM 1299 O O . VAL A 1 166 ? -42.938 -27.033 26.744 1.00 94.00 166 VAL A O 1
ATOM 1302 N N . GLU A 1 167 ? -43.253 -26.639 28.931 1.00 93.44 167 GLU A N 1
ATOM 1303 C CA . GLU A 1 167 ? -43.071 -28.031 29.346 1.00 93.44 167 GLU A CA 1
ATOM 1304 C C . GLU A 1 167 ? -44.172 -28.935 28.780 1.00 93.44 167 GLU A C 1
ATOM 1306 O O . GLU A 1 167 ? -43.868 -29.928 28.118 1.00 93.44 167 GLU A O 1
ATOM 1311 N N . LYS A 1 168 ? -45.442 -28.527 28.877 1.00 91.81 168 LYS A N 1
ATOM 1312 C CA . LYS A 1 168 ? -46.563 -29.246 28.244 1.00 91.81 168 LYS A CA 1
ATOM 1313 C C . LYS A 1 168 ? -46.406 -29.366 26.729 1.00 91.81 168 LYS A C 1
ATOM 1315 O O . LYS A 1 168 ? -46.702 -30.412 26.157 1.00 91.81 168 LYS A O 1
ATOM 1320 N N . LEU A 1 169 ? -45.932 -28.319 26.050 1.00 87.88 169 LEU A N 1
ATOM 1321 C CA . LEU A 1 169 ? -45.663 -28.369 24.608 1.00 87.88 169 LEU A CA 1
ATOM 1322 C C . LEU A 1 169 ? -44.523 -29.332 24.269 1.00 87.88 169 LEU A C 1
ATOM 1324 O O . LEU A 1 169 ? -44.590 -30.005 23.241 1.00 87.88 169 LEU A O 1
ATOM 1328 N N . LYS A 1 170 ? -43.502 -29.428 25.123 1.00 88.00 170 LYS A N 1
ATOM 1329 C CA . LYS A 1 170 ? -42.400 -30.386 24.985 1.00 88.00 170 LYS A CA 1
ATOM 1330 C C . LYS A 1 170 ? -42.866 -31.826 25.205 1.00 88.00 170 LYS A C 1
ATOM 1332 O O . LYS A 1 170 ? -42.457 -32.725 24.478 1.00 88.00 170 LYS A O 1
ATOM 1337 N N . GLU A 1 171 ? -43.748 -32.059 26.170 1.00 85.31 171 GLU A N 1
ATOM 1338 C CA . GLU A 1 171 ? -44.365 -33.371 26.380 1.00 85.31 171 GLU A CA 1
ATOM 1339 C C . GLU A 1 171 ? -45.244 -33.765 25.195 1.00 85.31 171 GLU A C 1
ATOM 1341 O O . GLU A 1 171 ? -45.124 -34.873 24.676 1.00 85.31 171 GLU A O 1
ATOM 1346 N N . LEU A 1 172 ? -46.073 -32.843 24.702 1.00 80.50 172 LEU A N 1
ATOM 1347 C CA . LEU A 1 172 ? -46.886 -33.068 23.513 1.00 80.50 172 LEU A CA 1
ATOM 1348 C C . LEU A 1 172 ? -46.017 -33.324 22.281 1.00 80.50 172 LEU A C 1
ATOM 1350 O O . LEU A 1 172 ? -46.290 -34.271 21.552 1.00 80.50 172 LEU A O 1
ATOM 1354 N N . SER A 1 173 ? -44.961 -32.543 22.041 1.00 68.69 173 SER A N 1
ATOM 1355 C CA . SER A 1 173 ? -44.064 -32.763 20.900 1.00 68.69 173 SER A CA 1
ATOM 1356 C C . SER A 1 173 ? -43.342 -34.108 20.984 1.00 68.69 173 SER A C 1
ATOM 1358 O O . SER A 1 173 ? -43.230 -34.789 19.966 1.00 68.69 173 SER A O 1
ATOM 1360 N N . ASN A 1 174 ? -42.961 -34.553 22.184 1.00 72.06 174 ASN A N 1
ATOM 1361 C CA . ASN A 1 174 ? -42.452 -35.903 22.409 1.00 72.06 174 ASN A CA 1
ATOM 1362 C C . ASN A 1 174 ? -43.524 -36.964 22.100 1.00 72.06 174 ASN A C 1
ATOM 1364 O O . ASN A 1 174 ? -43.258 -37.898 21.348 1.00 72.06 174 ASN A O 1
ATOM 1368 N N . VAL A 1 175 ? -44.759 -36.804 22.590 1.00 69.06 175 VAL A N 1
ATOM 1369 C CA . VAL A 1 175 ? -45.881 -37.730 22.327 1.00 69.06 175 VAL A CA 1
ATOM 1370 C C . VAL A 1 175 ? -46.248 -37.789 20.836 1.00 69.06 175 VAL A C 1
ATOM 1372 O O . VAL A 1 175 ? -46.511 -38.870 20.307 1.00 69.06 175 VAL A O 1
ATOM 1375 N N . TYR A 1 176 ? -46.239 -36.656 20.129 1.00 60.12 176 TYR A N 1
ATOM 1376 C CA . TYR A 1 176 ? -46.464 -36.594 18.682 1.00 60.12 176 TYR A CA 1
ATOM 1377 C C . TYR A 1 176 ? -45.266 -37.130 17.881 1.00 60.12 176 TYR A C 1
ATOM 1379 O O . TYR A 1 176 ? -45.471 -37.716 16.818 1.00 60.12 176 TYR A O 1
ATOM 1387 N N . GLY A 1 177 ? -44.039 -36.995 18.392 1.00 58.53 177 GLY A N 1
ATOM 1388 C CA . GLY A 1 177 ? -42.825 -37.589 17.825 1.00 58.53 177 GLY A CA 1
ATOM 1389 C C . GLY A 1 177 ? -42.838 -39.120 17.852 1.00 58.53 177 GLY A C 1
ATOM 1390 O O . GLY A 1 177 ? -42.399 -39.746 16.893 1.00 58.53 177 GLY A O 1
ATOM 1391 N N . PHE A 1 178 ? -43.441 -39.728 18.879 1.00 54.75 178 PHE A N 1
ATOM 1392 C CA . PHE A 1 178 ? -43.629 -41.183 18.967 1.00 54.75 178 PHE A CA 1
ATOM 1393 C C . PHE A 1 178 ? -44.725 -41.745 18.042 1.00 54.75 178 PHE A C 1
ATOM 1395 O O . PHE A 1 178 ? -44.743 -42.945 17.795 1.00 54.75 178 PHE A O 1
ATOM 1402 N N . ARG A 1 179 ? -45.638 -40.918 17.509 1.00 54.19 179 ARG A N 1
ATOM 1403 C CA . ARG A 1 179 ? -46.712 -41.368 16.592 1.00 54.19 179 ARG A CA 1
ATOM 1404 C C . ARG A 1 179 ? -46.357 -41.278 15.103 1.00 54.19 179 ARG A C 1
ATOM 1406 O O . ARG A 1 179 ? -47.193 -41.609 14.268 1.00 54.19 179 ARG A O 1
ATOM 1413 N N . LYS A 1 180 ? -45.156 -40.803 14.760 1.00 50.56 180 LYS A N 1
ATOM 1414 C CA . LYS A 1 180 ? -44.679 -40.635 13.375 1.00 50.56 180 LYS A CA 1
ATOM 1415 C C . LYS A 1 180 ? -43.568 -41.630 12.995 1.00 50.56 180 LYS A C 1
ATOM 1417 O O . LYS A 1 180 ? -42.699 -41.289 12.193 1.00 50.56 180 LYS A O 1
ATOM 1422 N N . GLN A 1 181 ? -43.607 -42.838 13.558 1.00 43.50 181 GLN A N 1
ATOM 1423 C CA . GLN A 1 181 ? -42.714 -43.946 13.214 1.00 43.50 181 GLN A CA 1
ATOM 1424 C C . GLN A 1 181 ? -43.519 -45.172 12.792 1.00 43.50 181 GLN A C 1
ATOM 1426 O O . GLN A 1 181 ? -44.576 -45.412 13.417 1.00 43.50 181 GLN A O 1
#

Secondary structure (DSSP, 8-state):
-------------SSEEE-TT--EEEHHHHHHHHTT--B-TTT--B-BTTB--EE-TTS--TT-TTS-HHHHHHHHHHHHHHHHHHHHHHHHHHHHHHHHHHHHHHHHHHHHHHHH-TTTTSSSS-------------------HHHHHHHHHHHHHHHHHHHHHHHHHHHHHHHHHTT--